Protein AF-A0A5K1G8H3-F1 (afdb_monomer_lite)

Sequence (52 aa):
VCYVAFWDEVTRSTQETEGKRIGDDHMIGKWRIVVVKELPFSDQRLNGKIPK

Radius of gyration: 12.76 Å; chains: 1; bounding box: 34×23×31 Å

Structure (mmCIF, N/CA/C/O backbone):
data_AF-A0A5K1G8H3-F1
#
_entry.id   AF-A0A5K1G8H3-F1
#
loop_
_atom_site.group_PDB
_atom_site.id
_atom_site.type_symbol
_atom_site.label_atom_id
_atom_site.label_alt_id
_atom_site.label_comp_id
_atom_site.label_asym_id
_atom_site.label_entity_id
_atom_site.label_seq_id
_atom_site.pdbx_PDB_ins_code
_atom_site.Cartn_x
_atom_site.Cartn_y
_atom_site.Cartn_z
_atom_site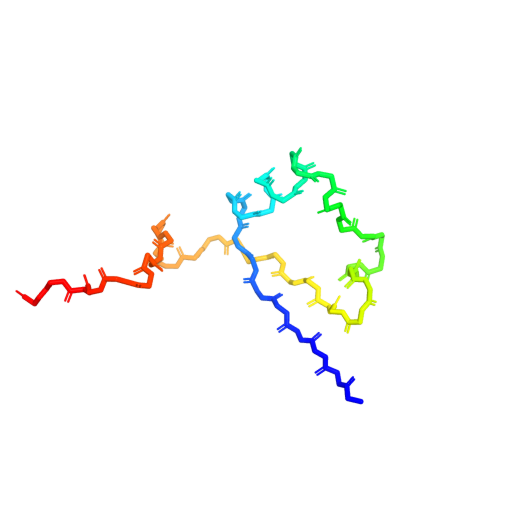.occupancy
_atom_site.B_iso_or_equiv
_atom_site.auth_seq_id
_atom_site.auth_comp_id
_atom_site.auth_asym_id
_atom_site.auth_atom_id
_atom_site.pdbx_PDB_model_num
ATOM 1 N N . VAL A 1 1 ? 4.673 -3.160 -18.033 1.00 73.88 1 VAL A N 1
ATOM 2 C CA . VAL A 1 1 ? 5.441 -2.771 -16.825 1.00 73.88 1 VAL A CA 1
ATOM 3 C C . VAL A 1 1 ? 4.654 -3.240 -15.615 1.00 73.88 1 VAL A C 1
ATOM 5 O O . VAL A 1 1 ? 3.450 -3.019 -15.603 1.00 73.88 1 VAL A O 1
ATOM 8 N N . CYS A 1 2 ? 5.288 -3.945 -14.677 1.00 83.50 2 CYS A N 1
ATOM 9 C CA . CYS A 1 2 ? 4.644 -4.438 -13.458 1.00 83.50 2 CYS A CA 1
ATOM 10 C C . CYS A 1 2 ? 5.091 -3.561 -12.286 1.00 83.50 2 CYS A C 1
ATOM 12 O O . CYS A 1 2 ? 6.294 -3.411 -12.074 1.00 83.50 2 CYS A O 1
ATOM 14 N N . TYR A 1 3 ? 4.138 -2.965 -11.572 1.00 91.69 3 TYR A N 1
ATOM 15 C CA . TYR A 1 3 ? 4.408 -2.120 -10.415 1.00 91.69 3 TYR A CA 1
ATOM 16 C C . TYR A 1 3 ? 3.978 -2.856 -9.150 1.00 91.69 3 TYR A C 1
ATOM 18 O O . TYR A 1 3 ? 2.862 -3.369 -9.088 1.00 91.69 3 TYR A O 1
ATOM 26 N N . VAL A 1 4 ? 4.859 -2.920 -8.155 1.00 92.50 4 VAL A N 1
ATOM 27 C CA . VAL A 1 4 ? 4.608 -3.624 -6.892 1.00 92.50 4 VAL A CA 1
ATOM 28 C C . VAL A 1 4 ? 4.829 -2.654 -5.742 1.00 92.50 4 VAL A C 1
ATOM 30 O O . VAL A 1 4 ? 5.833 -1.943 -5.722 1.00 92.50 4 VAL A O 1
ATOM 33 N N . ALA A 1 5 ? 3.893 -2.624 -4.798 1.00 90.88 5 ALA A N 1
ATOM 34 C CA . ALA A 1 5 ? 4.007 -1.868 -3.560 1.00 90.88 5 ALA A CA 1
ATOM 35 C C . ALA A 1 5 ? 3.934 -2.822 -2.364 1.00 90.88 5 ALA A C 1
ATOM 37 O O . ALA A 1 5 ? 3.107 -3.733 -2.340 1.00 90.88 5 ALA A O 1
ATOM 38 N N . PHE A 1 6 ? 4.796 -2.595 -1.377 1.00 89.75 6 PHE A N 1
ATOM 39 C CA . PHE A 1 6 ? 4.833 -3.359 -0.133 1.00 89.75 6 PHE A CA 1
ATOM 40 C C . PHE A 1 6 ? 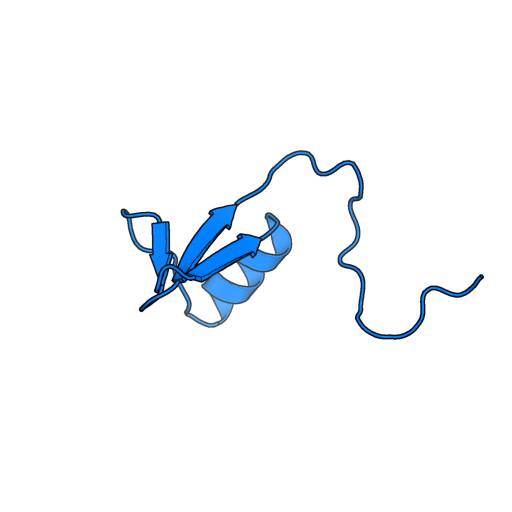4.245 -2.514 0.983 1.00 89.75 6 PHE A C 1
ATOM 42 O O . PHE A 1 6 ? 4.736 -1.415 1.241 1.00 89.75 6 PHE A O 1
ATOM 49 N N . TRP A 1 7 ? 3.185 -3.010 1.607 1.00 89.88 7 TRP A N 1
ATOM 50 C CA . TRP A 1 7 ? 2.484 -2.340 2.697 1.00 89.88 7 TRP A CA 1
ATOM 51 C C . TRP A 1 7 ? 2.596 -3.181 3.959 1.00 89.88 7 TRP A C 1
ATOM 53 O O . TRP A 1 7 ? 2.547 -4.404 3.896 1.00 89.88 7 TRP A O 1
ATOM 63 N N . ASP A 1 8 ? 2.714 -2.537 5.106 1.00 89.31 8 ASP A N 1
ATOM 64 C CA . ASP A 1 8 ? 2.470 -3.160 6.402 1.00 89.31 8 ASP A CA 1
ATOM 65 C C . ASP A 1 8 ? 0.966 -3.113 6.751 1.00 89.31 8 ASP A C 1
ATOM 67 O O . ASP A 1 8 ? 0.148 -2.536 6.022 1.00 89.31 8 ASP A O 1
ATOM 71 N N . GLU A 1 9 ? 0.584 -3.728 7.870 1.00 88.31 9 GLU A N 1
ATOM 72 C CA . GLU A 1 9 ? -0.817 -3.783 8.305 1.00 88.31 9 GLU A CA 1
ATOM 73 C C . GLU A 1 9 ? -1.398 -2.399 8.638 1.00 88.31 9 GLU A C 1
ATOM 75 O O . GLU A 1 9 ? -2.575 -2.154 8.355 1.00 88.31 9 GLU A O 1
ATOM 80 N N . VAL A 1 10 ? -0.584 -1.473 9.159 1.00 88.12 10 VAL A N 1
ATOM 81 C CA . VAL A 1 10 ? -1.016 -0.100 9.454 1.00 88.12 10 VAL A CA 1
ATOM 82 C C . VAL A 1 10 ? -1.255 0.652 8.151 1.00 88.12 10 VAL A C 1
ATOM 84 O O . VAL A 1 10 ? -2.331 1.225 7.971 1.00 88.12 10 VAL A O 1
ATOM 87 N N . THR A 1 11 ? -0.319 0.583 7.195 1.00 88.50 11 THR A N 1
ATOM 88 C CA . THR A 1 11 ? -0.511 1.189 5.862 1.00 88.50 11 THR A CA 1
ATOM 89 C C . THR A 1 11 ? -1.776 0.668 5.190 1.00 88.50 11 THR A C 1
ATOM 91 O O . THR A 1 11 ? -2.554 1.458 4.652 1.00 88.50 11 THR A O 1
ATOM 94 N N . ARG A 1 12 ? -2.014 -0.648 5.240 1.00 90.12 12 ARG A N 1
ATOM 95 C CA . ARG A 1 12 ? -3.233 -1.250 4.691 1.00 90.12 12 ARG A CA 1
ATOM 96 C C . ARG A 1 12 ? -4.486 -0.659 5.341 1.00 90.12 12 ARG A C 1
ATOM 98 O O . ARG A 1 12 ? -5.386 -0.237 4.620 1.00 90.12 12 ARG A O 1
ATOM 105 N N . SER A 1 13 ? -4.541 -0.612 6.672 1.00 89.50 13 SER A N 1
ATOM 106 C CA . SER A 1 13 ? -5.703 -0.096 7.407 1.00 89.50 13 SER A CA 1
ATOM 107 C C . SER A 1 13 ? -5.982 1.379 7.096 1.00 89.50 13 SER A C 1
ATOM 109 O O . SER A 1 13 ? -7.135 1.774 6.901 1.00 89.50 13 SER A O 1
ATOM 111 N N . THR A 1 14 ? -4.934 2.201 7.007 1.00 90.88 14 THR A N 1
ATOM 112 C CA . THR A 1 14 ? -5.050 3.621 6.644 1.00 90.88 14 THR A CA 1
ATOM 113 C C . THR A 1 14 ? -5.614 3.783 5.233 1.00 90.88 14 THR A C 1
ATOM 115 O O . THR A 1 14 ? -6.565 4.533 5.025 1.00 90.88 14 THR A O 1
ATOM 118 N N . GLN A 1 15 ? -5.093 3.026 4.265 1.00 91.12 15 GLN A N 1
ATOM 119 C CA . GLN A 1 15 ? -5.549 3.096 2.874 1.00 91.12 15 GLN A CA 1
ATOM 120 C C . GLN A 1 15 ? -6.985 2.581 2.706 1.00 91.12 15 GLN A C 1
ATOM 122 O O . GLN A 1 15 ? -7.760 3.174 1.957 1.00 91.12 15 GLN A O 1
ATOM 127 N N . GLU A 1 16 ? -7.375 1.530 3.435 1.00 89.62 16 GLU A N 1
ATOM 128 C CA . GLU A 1 16 ? -8.765 1.057 3.464 1.00 89.62 16 GLU A CA 1
ATOM 129 C C . GLU A 1 16 ? -9.718 2.133 4.015 1.00 89.62 16 GLU A C 1
ATOM 131 O O . GLU A 1 16 ? -10.808 2.307 3.469 1.00 89.62 16 GLU A O 1
ATOM 136 N N . THR A 1 17 ? -9.287 2.903 5.022 1.00 91.31 17 THR A N 1
ATOM 137 C CA . THR A 1 17 ? -10.054 4.034 5.584 1.00 91.31 17 THR A CA 1
ATOM 138 C C . THR A 1 17 ? -10.207 5.183 4.580 1.00 91.31 17 THR A C 1
ATOM 140 O O . THR A 1 17 ? -11.262 5.809 4.509 1.00 91.31 17 THR A O 1
ATOM 143 N N . GLU A 1 18 ? -9.197 5.421 3.741 1.00 91.19 18 GLU A N 1
ATOM 144 C CA . GLU A 1 18 ? -9.258 6.373 2.619 1.00 91.19 18 GLU A CA 1
ATOM 145 C C . GLU A 1 18 ? -10.043 5.841 1.399 1.00 91.19 18 GLU A C 1
ATOM 147 O O . GLU A 1 18 ? -10.111 6.503 0.361 1.00 91.19 18 GLU A O 1
ATOM 152 N N . GLY A 1 19 ? -10.622 4.639 1.485 1.00 90.06 19 GLY A N 1
ATOM 153 C CA . GLY A 1 19 ? -11.392 4.014 0.406 1.00 90.06 19 GLY A CA 1
ATOM 154 C C . GLY A 1 19 ? -10.546 3.307 -0.658 1.00 90.06 19 GLY A C 1
ATOM 155 O O . GLY A 1 19 ? -11.097 2.775 -1.624 1.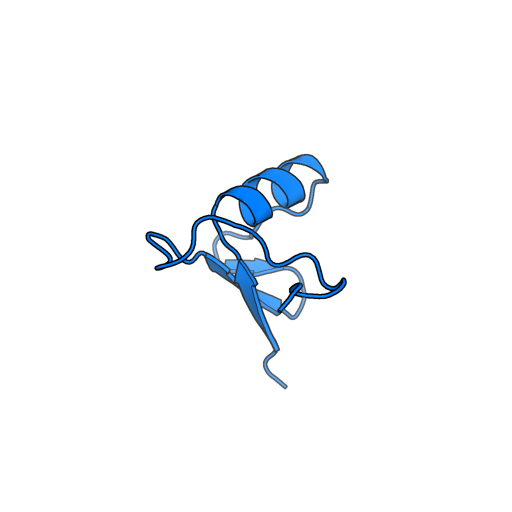00 90.06 19 GLY A O 1
ATOM 156 N N . LYS A 1 20 ? -9.220 3.235 -0.488 1.00 87.19 20 LYS A N 1
ATOM 157 C CA . LYS A 1 20 ? -8.313 2.486 -1.371 1.00 87.19 20 LYS A CA 1
ATOM 158 C C . LYS A 1 20 ? -8.226 1.028 -0.919 1.00 87.19 20 LYS A C 1
ATOM 160 O O . LYS A 1 20 ? -7.260 0.604 -0.287 1.00 87.19 20 LYS A O 1
ATOM 165 N N . ARG A 1 21 ? -9.267 0.258 -1.233 1.00 89.81 21 ARG A N 1
ATOM 166 C CA . ARG A 1 21 ? -9.347 -1.169 -0.888 1.00 89.81 21 ARG A CA 1
ATOM 167 C C . ARG A 1 21 ? -8.562 -2.007 -1.893 1.00 89.81 21 ARG A C 1
ATOM 169 O O . ARG A 1 21 ? -8.626 -1.764 -3.096 1.00 89.81 21 ARG A O 1
ATOM 176 N N . ILE A 1 22 ? -7.830 -2.990 -1.380 1.00 91.12 22 ILE A N 1
ATOM 177 C CA . ILE A 1 22 ? -7.129 -3.982 -2.195 1.00 91.12 22 ILE A CA 1
ATOM 178 C C . ILE A 1 22 ? -8.188 -4.914 -2.801 1.00 91.12 22 ILE A C 1
ATOM 180 O O . ILE A 1 22 ? -9.041 -5.412 -2.066 1.00 91.12 22 ILE A O 1
ATOM 184 N N . GLY A 1 23 ? -8.156 -5.112 -4.122 1.00 89.12 23 GLY A N 1
ATOM 185 C CA . GLY A 1 23 ? -9.032 -6.074 -4.793 1.00 89.12 23 GLY A CA 1
ATOM 186 C C . GLY A 1 23 ? -8.710 -7.519 -4.406 1.00 89.12 23 GLY A C 1
ATOM 187 O O . GLY A 1 23 ? -7.632 -7.807 -3.885 1.00 89.12 23 GLY A O 1
ATOM 188 N N . ASP A 1 24 ? -9.617 -8.451 -4.698 1.00 88.69 24 ASP A N 1
ATOM 189 C CA . ASP A 1 24 ? -9.424 -9.881 -4.393 1.00 88.69 24 ASP A CA 1
ATOM 190 C C . ASP A 1 24 ? -8.175 -10.473 -5.085 1.00 88.69 24 ASP A C 1
ATOM 192 O O . ASP A 1 24 ? -7.551 -11.424 -4.609 1.00 88.69 24 ASP A O 1
ATOM 196 N N . ASP A 1 25 ? -7.750 -9.860 -6.190 1.00 91.44 25 ASP A N 1
ATOM 197 C CA . ASP A 1 25 ? -6.544 -10.181 -6.956 1.00 91.44 25 ASP A CA 1
ATOM 198 C C . ASP A 1 25 ? -5.253 -9.554 -6.394 1.00 91.44 25 ASP A C 1
ATOM 200 O O . ASP A 1 25 ? -4.180 -9.705 -6.982 1.00 91.44 25 ASP A O 1
ATOM 204 N N . HIS A 1 26 ? -5.333 -8.886 -5.241 1.00 90.50 26 HIS A N 1
ATOM 205 C CA . HIS A 1 26 ? -4.245 -8.123 -4.629 1.00 90.50 26 HIS A CA 1
ATOM 206 C C . HIS A 1 26 ? -3.779 -6.928 -5.473 1.00 90.50 26 HIS A C 1
ATOM 208 O O . HIS A 1 26 ? -2.614 -6.524 -5.395 1.00 90.50 26 HIS A O 1
ATOM 214 N N . MET A 1 27 ? -4.668 -6.343 -6.280 1.00 92.06 27 MET A N 1
ATOM 215 C CA . MET A 1 27 ? -4.343 -5.200 -7.130 1.00 92.06 27 MET A CA 1
ATOM 216 C C . MET A 1 27 ? -5.104 -3.939 -6.713 1.00 92.06 27 MET A C 1
ATOM 218 O O . MET A 1 27 ? -6.235 -3.976 -6.227 1.00 92.06 27 MET A O 1
ATOM 222 N N . ILE A 1 28 ? -4.465 -2.792 -6.940 1.00 91.44 28 ILE A N 1
ATOM 223 C CA . ILE A 1 28 ? -5.090 -1.467 -6.948 1.00 91.44 28 ILE A CA 1
ATOM 224 C C . ILE A 1 28 ? -4.653 -0.771 -8.241 1.00 91.44 28 ILE A C 1
ATOM 226 O O . ILE A 1 28 ? -3.513 -0.317 -8.388 1.00 91.44 28 ILE A O 1
ATOM 230 N N . GLY A 1 29 ? -5.556 -0.697 -9.220 1.00 89.81 29 GLY A N 1
ATOM 231 C CA . GLY A 1 29 ? -5.241 -0.162 -10.545 1.00 89.81 29 GLY A CA 1
ATOM 232 C C . GLY A 1 29 ? -4.131 -0.964 -11.236 1.00 89.81 29 GLY A C 1
ATOM 233 O O . GLY A 1 29 ? -4.311 -2.133 -11.552 1.00 89.81 29 GLY A O 1
ATOM 234 N N . LYS A 1 30 ? -2.973 -0.337 -11.490 1.00 90.50 30 LYS A N 1
ATOM 235 C CA . LYS A 1 30 ? -1.794 -0.989 -12.108 1.00 90.50 30 LYS A CA 1
ATOM 236 C C . LYS A 1 30 ? -0.797 -1.565 -11.092 1.00 90.50 30 LYS A C 1
ATOM 238 O O . LYS A 1 30 ? 0.240 -2.087 -11.502 1.00 90.50 30 LYS A O 1
ATOM 243 N N . TRP A 1 31 ? -1.072 -1.413 -9.798 1.00 93.94 31 TRP A N 1
ATOM 244 C CA . TRP A 1 31 ? -0.172 -1.804 -8.718 1.00 93.94 31 TRP A CA 1
ATOM 245 C C . TRP A 1 31 ? -0.601 -3.126 -8.111 1.00 93.94 31 TRP A C 1
ATOM 247 O O . TRP A 1 31 ? -1.755 -3.272 -7.716 1.00 93.94 31 TRP A O 1
ATOM 257 N N . ARG A 1 32 ? 0.348 -4.046 -7.962 1.00 93.50 32 ARG A N 1
ATOM 258 C CA . ARG A 1 32 ? 0.200 -5.215 -7.103 1.00 93.50 32 ARG A CA 1
ATOM 259 C C . ARG A 1 32 ? 0.584 -4.839 -5.681 1.00 93.50 32 ARG A C 1
ATOM 261 O O . ARG A 1 32 ? 1.704 -4.382 -5.451 1.00 93.50 32 ARG A O 1
ATOM 268 N N . ILE A 1 33 ? -0.328 -5.032 -4.741 1.00 94.25 33 ILE A N 1
ATOM 269 C CA . ILE A 1 33 ? -0.118 -4.727 -3.329 1.00 94.25 33 ILE A CA 1
ATOM 270 C C . ILE A 1 33 ? 0.263 -6.009 -2.596 1.00 94.25 33 ILE A C 1
ATOM 272 O O . ILE A 1 33 ? -0.454 -7.006 -2.640 1.00 94.25 33 ILE A O 1
ATOM 276 N N . VAL A 1 34 ? 1.402 -5.984 -1.912 1.00 92.25 34 VAL A N 1
ATOM 277 C CA . VAL A 1 34 ? 1.879 -7.083 -1.071 1.00 92.25 34 VAL A CA 1
ATOM 278 C C . VAL A 1 34 ? 1.849 -6.614 0.374 1.00 92.25 34 VAL A C 1
ATOM 280 O O . VAL A 1 34 ? 2.586 -5.702 0.744 1.00 92.25 34 VAL A O 1
ATOM 283 N N . VAL A 1 35 ? 0.991 -7.232 1.185 1.00 90.56 35 VAL A N 1
ATOM 284 C CA . VAL A 1 35 ? 0.910 -6.937 2.619 1.00 90.56 35 VAL A CA 1
ATOM 285 C C . VAL A 1 35 ? 1.938 -7.793 3.350 1.00 90.56 35 VAL A C 1
ATOM 287 O O . VAL A 1 35 ? 1.838 -9.020 3.352 1.00 90.56 35 VAL A O 1
ATOM 290 N N . VAL A 1 36 ? 2.934 -7.149 3.947 1.00 89.50 36 VAL A N 1
ATOM 291 C CA . VAL A 1 36 ? 3.999 -7.796 4.710 1.00 89.50 36 VAL A CA 1
ATOM 292 C C . VAL A 1 36 ? 3.623 -7.788 6.186 1.00 89.50 36 VAL A C 1
ATOM 294 O O . VAL A 1 36 ? 3.299 -6.746 6.755 1.00 89.50 36 VAL A O 1
ATOM 297 N N . LYS A 1 37 ? 3.667 -8.969 6.799 1.00 86.19 37 LYS A N 1
ATOM 298 C CA . LYS A 1 37 ? 3.456 -9.178 8.234 1.00 86.19 37 LYS A CA 1
ATOM 299 C C . LYS A 1 37 ? 4.801 -9.437 8.908 1.00 86.19 37 LYS A C 1
ATOM 301 O O . LYS A 1 37 ? 5.751 -9.823 8.231 1.00 86.19 37 LYS A O 1
ATOM 306 N N . GLU A 1 38 ? 4.862 -9.223 10.222 1.00 82.75 38 GLU A N 1
ATOM 307 C CA . GLU A 1 38 ? 6.041 -9.550 11.047 1.00 82.75 38 GLU A CA 1
ATOM 308 C C . GLU A 1 38 ? 7.335 -8.891 10.543 1.00 82.75 38 GLU A C 1
ATOM 310 O O . GLU A 1 38 ? 8.410 -9.491 10.511 1.00 82.75 38 GLU A O 1
ATOM 315 N N . LEU A 1 39 ? 7.231 -7.630 10.120 1.00 77.56 39 LEU A N 1
ATOM 316 C CA . LEU A 1 39 ? 8.401 -6.859 9.729 1.00 77.56 39 LEU A CA 1
ATOM 317 C C . LEU A 1 39 ? 9.378 -6.767 10.916 1.00 77.56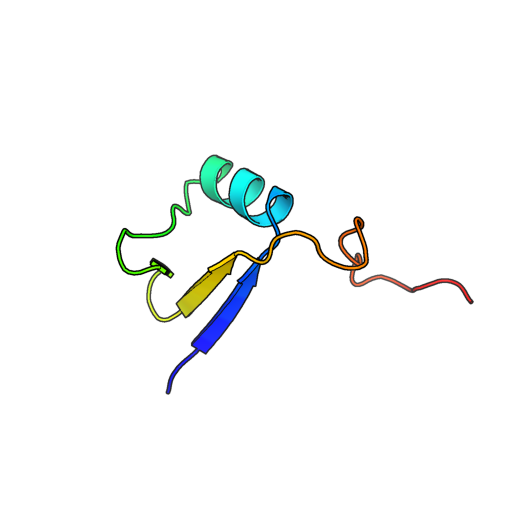 39 LEU A C 1
ATOM 319 O O . LEU A 1 39 ? 8.947 -6.535 12.047 1.00 77.56 39 LEU A O 1
ATOM 323 N N . PRO A 1 40 ? 10.702 -6.865 10.679 1.00 77.62 40 PRO A N 1
ATOM 324 C CA . PRO A 1 40 ? 11.714 -6.737 11.733 1.00 77.62 40 PRO A CA 1
ATOM 325 C C . PRO A 1 40 ? 11.794 -5.314 12.320 1.00 77.62 40 PRO A C 1
ATOM 327 O O . PRO A 1 40 ? 12.638 -5.025 13.165 1.00 77.62 40 PRO A O 1
ATOM 330 N N . PHE A 1 41 ? 10.934 -4.415 11.850 1.00 71.50 41 PHE A N 1
ATOM 331 C CA . PHE A 1 41 ? 10.719 -3.069 12.343 1.00 71.50 41 PHE A CA 1
ATOM 332 C C . PHE A 1 41 ? 9.212 -2.812 12.388 1.00 71.50 41 PHE A C 1
ATOM 334 O O . PHE A 1 41 ? 8.487 -3.113 11.442 1.00 71.50 41 PHE A O 1
ATOM 341 N N . SER A 1 42 ? 8.752 -2.251 13.498 1.00 67.75 42 SER A N 1
ATOM 342 C CA . SER A 1 42 ? 7.349 -1.913 13.740 1.00 67.75 42 SER A CA 1
ATOM 343 C C . SER A 1 42 ? 6.977 -0.506 13.273 1.00 67.75 42 SER A C 1
ATOM 345 O O . SER A 1 42 ? 5.794 -0.189 13.205 1.00 67.75 42 SER A O 1
ATOM 347 N N . ASP A 1 43 ? 7.967 0.336 12.968 1.00 65.50 43 ASP A N 1
ATOM 348 C CA . ASP A 1 43 ? 7.747 1.748 12.676 1.00 65.50 43 ASP A CA 1
ATOM 349 C C . ASP A 1 43 ? 7.847 2.045 11.178 1.00 65.50 43 ASP A C 1
ATOM 351 O O . ASP A 1 43 ? 8.775 1.608 10.479 1.00 65.50 43 ASP A O 1
ATOM 355 N N . GLN A 1 44 ? 6.887 2.823 10.690 1.00 60.44 44 GLN A N 1
ATOM 356 C CA . GLN A 1 44 ? 6.900 3.346 9.340 1.00 60.44 44 GLN A CA 1
ATOM 357 C C . GLN A 1 44 ? 8.011 4.395 9.294 1.00 60.44 44 GLN A C 1
ATOM 359 O O . GLN A 1 44 ? 7.952 5.413 9.982 1.00 60.44 44 GLN A O 1
ATOM 364 N N . ARG A 1 45 ? 9.056 4.178 8.487 1.00 64.12 45 ARG A N 1
ATOM 365 C CA . ARG A 1 45 ? 10.087 5.209 8.334 1.00 64.12 45 ARG A CA 1
ATOM 366 C C . ARG A 1 45 ? 9.453 6.423 7.663 1.00 64.12 45 ARG A C 1
ATOM 368 O O . ARG A 1 45 ? 9.271 6.439 6.448 1.00 64.12 45 ARG A O 1
ATOM 375 N N . LEU A 1 46 ? 9.128 7.442 8.455 1.00 58.38 46 LEU A N 1
ATOM 376 C CA . LEU A 1 46 ? 8.816 8.768 7.947 1.00 58.38 46 LEU A CA 1
ATOM 377 C C . LEU A 1 46 ? 9.999 9.187 7.066 1.00 58.38 46 LEU A C 1
ATOM 379 O O . LEU A 1 46 ? 11.147 9.176 7.516 1.00 58.38 46 LEU A O 1
ATOM 383 N N . ASN A 1 47 ? 9.732 9.501 5.795 1.00 56.44 47 ASN A N 1
ATOM 384 C CA . ASN A 1 47 ? 10.710 10.023 4.833 1.00 56.44 47 ASN A CA 1
ATOM 385 C C . ASN A 1 47 ? 11.182 11.430 5.257 1.00 56.44 47 ASN A C 1
ATOM 387 O O . ASN A 1 47 ? 10.930 12.428 4.590 1.00 56.44 47 ASN A O 1
ATOM 391 N N . GLY A 1 48 ? 11.849 11.517 6.404 1.00 56.38 48 GLY A N 1
ATOM 392 C CA . GLY A 1 48 ? 12.215 12.754 7.069 1.00 56.38 48 GLY A CA 1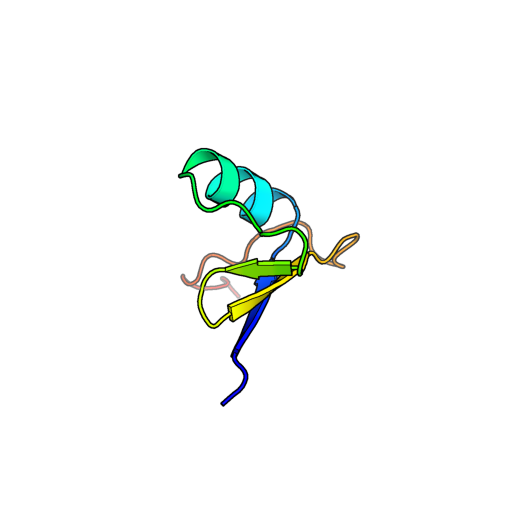
ATOM 393 C C . GLY A 1 48 ? 13.231 12.483 8.167 1.00 56.38 48 GLY A C 1
ATOM 394 O O . GLY A 1 48 ? 12.888 12.512 9.336 1.00 56.38 48 GLY A O 1
ATOM 395 N N . LYS A 1 49 ? 14.485 12.240 7.761 1.00 53.97 49 LYS A N 1
ATOM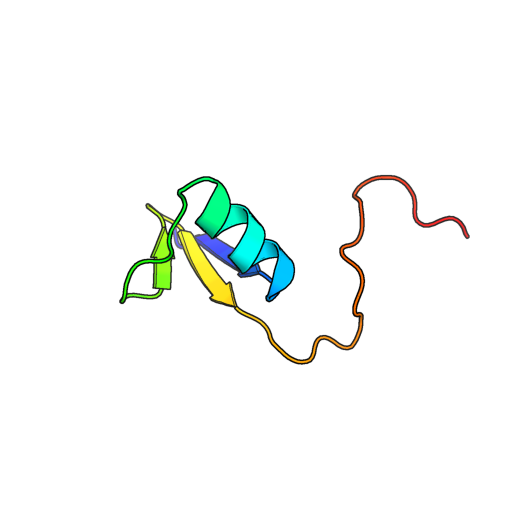 396 C CA . LYS A 1 49 ? 15.685 12.122 8.613 1.00 53.97 49 LYS A CA 1
ATOM 397 C C . LYS A 1 49 ? 15.604 11.051 9.712 1.00 53.97 49 LYS A C 1
ATOM 399 O O . LYS A 1 49 ? 15.057 11.276 10.779 1.00 53.97 49 LYS A O 1
ATOM 404 N N . ILE A 1 50 ? 16.302 9.935 9.502 1.00 57.00 50 ILE A N 1
ATOM 405 C CA . ILE A 1 50 ? 16.754 9.080 10.610 1.00 57.00 50 ILE A CA 1
ATOM 406 C C . ILE A 1 50 ? 17.833 9.885 11.347 1.00 57.00 50 ILE A C 1
ATOM 408 O O . ILE A 1 50 ? 18.880 10.142 10.739 1.00 57.00 50 ILE A O 1
ATOM 412 N N . PRO A 1 51 ? 17.605 10.355 12.586 1.00 53.06 51 PRO A N 1
ATOM 413 C CA . PRO A 1 51 ? 18.657 11.012 13.341 1.00 53.06 51 PRO A CA 1
ATOM 414 C C . PRO A 1 51 ? 19.710 9.952 13.671 1.00 53.06 51 PRO A C 1
ATOM 416 O O . PRO A 1 51 ? 19.367 8.827 14.037 1.00 53.06 51 PRO A O 1
ATOM 419 N N . LYS A 1 52 ? 20.974 10.304 13.446 1.00 52.25 52 LYS A N 1
ATOM 420 C CA . LYS A 1 52 ? 22.132 9.456 13.720 1.00 52.25 52 LYS A CA 1
ATOM 421 C C . LYS A 1 52 ? 22.498 9.515 15.196 1.00 52.25 52 LYS A C 1
ATOM 423 O O . LYS A 1 52 ? 22.380 10.626 15.758 1.00 52.25 52 LYS A O 1
#

Foldseek 3Di:
DAAEDEAEPVRQVVCVVVVQHQDPQCDRVRYRYHYDPPPPDPDDPDPPDPDD

Secondary structure (DSSP, 8-state):
--EEEEE-HHHHHHHHHTT-PPPTTSEETTEEEEE--S-S--S---SS----

Organism: NCBI:txid210225

InterPro domains:
  IPR006852 Alkaline ceramidase TOD1/Probable hexosyltransferase MUCI70 [PTHR12956] (1-52)
  IPR048354 TOD1/MUCI70, glycosyltransferase-like domain [PF04765] (1-52)

pLDDT: mean 82.24, std 13.2, range [52.25, 94.25]